Protein AF-A0A401IB96-F1 (afdb_monomer_lite)

Sequence (78 aa):
MFAMQPTALPEGRLGGVTMRACELPAASARFDLTLFAEGGEHPGESLRLELEYATALFERQTAERMLAHYARLLEAIA

Radius of gyration: 15.77 Å; chains: 1; bounding box: 43×27×35 Å

pLDDT: mean 87.82, std 9.41, range [66.44, 98.31]

Secondary structure (DSSP, 8-state):
-EEEE-S-PPPEEETTEEE---PPPPSS-SSSEEEEEE--SSTTPPPEEEEEE-TTT--HHHHHHHHHHHHHHHHHH-

Structure (mmCIF, N/CA/C/O backbone):
data_AF-A0A401IB96-F1
#
_entry.id   AF-A0A401IB96-F1
#
loop_
_atom_site.group_PDB
_atom_site.id
_atom_site.type_symbol
_atom_site.label_atom_id
_atom_site.label_alt_id
_atom_site.label_comp_id
_atom_site.label_asym_id
_atom_site.label_entity_id
_atom_site.label_seq_id
_atom_site.pdbx_PDB_ins_code
_atom_site.Cartn_x
_atom_site.Cartn_y
_atom_site.Cartn_z
_atom_site.occupancy
_atom_site.B_iso_or_equiv
_atom_site.auth_seq_id
_atom_site.auth_comp_id
_atom_site.auth_asym_id
_atom_site.auth_atom_id
_atom_site.pdbx_PDB_model_num
ATOM 1 N N . MET A 1 1 ? -6.874 5.181 -3.239 1.00 92.69 1 MET A N 1
ATOM 2 C CA . MET A 1 1 ? -5.800 6.139 -3.577 1.00 92.69 1 MET A CA 1
ATOM 3 C C . MET A 1 1 ? -4.584 5.347 -4.049 1.00 92.69 1 MET A C 1
ATOM 5 O O . MET A 1 1 ? -4.420 4.220 -3.602 1.00 92.69 1 MET A O 1
ATOM 9 N N . PHE A 1 2 ? -3.800 5.874 -4.989 1.00 93.75 2 PHE A N 1
ATOM 10 C CA . PHE A 1 2 ? -2.543 5.258 -5.430 1.00 93.75 2 PHE A CA 1
ATOM 11 C C . PHE A 1 2 ? -1.387 6.193 -5.081 1.00 93.75 2 PHE A C 1
ATOM 13 O O . PHE A 1 2 ? -1.465 7.384 -5.394 1.00 93.75 2 PHE A O 1
ATOM 20 N N . ALA A 1 3 ? -0.341 5.657 -4.458 1.00 91.69 3 ALA A N 1
ATOM 21 C CA . ALA A 1 3 ? 0.839 6.413 -4.066 1.00 91.69 3 ALA A CA 1
ATOM 22 C C . ALA A 1 3 ? 2.111 5.690 -4.512 1.00 91.69 3 ALA A C 1
ATOM 24 O O . ALA A 1 3 ? 2.370 4.563 -4.103 1.00 91.69 3 ALA A O 1
ATOM 25 N N . MET A 1 4 ? 2.921 6.377 -5.316 1.00 89.69 4 MET A N 1
ATOM 26 C CA . MET A 1 4 ? 4.279 5.951 -5.632 1.00 89.69 4 MET A CA 1
ATOM 27 C C . MET A 1 4 ? 5.217 6.492 -4.552 1.00 89.69 4 MET A C 1
ATOM 29 O O . MET A 1 4 ? 5.356 7.711 -4.416 1.00 89.69 4 MET A O 1
ATOM 33 N N . GLN A 1 5 ? 5.811 5.608 -3.758 1.00 81.94 5 GLN A N 1
ATOM 34 C CA . GLN A 1 5 ? 6.743 5.984 -2.705 1.00 81.94 5 GLN A CA 1
ATOM 35 C C . GLN A 1 5 ? 8.177 6.115 -3.246 1.00 81.94 5 GLN A C 1
ATOM 37 O O . GLN A 1 5 ? 8.553 5.415 -4.192 1.00 81.94 5 GLN A O 1
ATOM 42 N N . PRO A 1 6 ? 8.991 7.014 -2.670 1.00 73.38 6 PRO A N 1
ATOM 43 C CA . PRO A 1 6 ? 10.408 7.093 -2.997 1.00 73.38 6 PRO A CA 1
ATOM 44 C C . PRO A 1 6 ? 11.147 5.830 -2.530 1.00 73.38 6 PRO A C 1
ATOM 46 O O . PRO A 1 6 ? 10.964 5.379 -1.405 1.00 73.38 6 PRO A O 1
ATOM 49 N N . THR A 1 7 ? 12.031 5.304 -3.379 1.00 66.50 7 THR A N 1
ATOM 50 C CA . THR A 1 7 ? 12.783 4.049 -3.174 1.00 66.50 7 THR A CA 1
ATOM 51 C C . THR A 1 7 ? 13.727 4.072 -1.966 1.00 66.50 7 THR A C 1
ATOM 53 O O . THR A 1 7 ? 14.082 3.026 -1.427 1.00 66.50 7 THR A O 1
ATOM 56 N N . ALA A 1 8 ? 14.140 5.262 -1.522 1.00 68.75 8 ALA A N 1
ATOM 57 C CA . ALA A 1 8 ? 15.073 5.432 -0.419 1.00 68.75 8 ALA A CA 1
ATOM 58 C C . ALA A 1 8 ? 14.528 6.417 0.615 1.00 68.75 8 ALA A C 1
ATOM 60 O O . ALA A 1 8 ? 14.288 7.594 0.330 1.00 68.75 8 ALA A O 1
ATOM 61 N N . LEU A 1 9 ? 14.402 5.941 1.853 1.00 66.44 9 LEU A N 1
ATOM 62 C CA . LEU A 1 9 ? 14.228 6.818 2.998 1.00 66.44 9 LEU A CA 1
ATOM 63 C C . LEU A 1 9 ? 15.572 7.500 3.305 1.00 66.44 9 LEU A C 1
ATOM 65 O O . LEU A 1 9 ? 16.590 6.812 3.420 1.00 66.44 9 LEU A O 1
ATOM 69 N N . PRO A 1 10 ? 15.608 8.834 3.452 1.00 66.75 10 PRO A N 1
ATOM 70 C CA . PRO A 1 10 ? 16.855 9.552 3.671 1.00 66.75 10 PRO A CA 1
ATOM 71 C C . PRO A 1 10 ? 17.514 9.130 4.990 1.00 66.75 10 PRO A C 1
ATOM 73 O O . PRO A 1 10 ? 16.872 9.094 6.043 1.00 66.75 10 PRO A O 1
ATOM 76 N N . GLU A 1 11 ? 18.816 8.843 4.946 1.00 73.88 11 GLU A N 1
ATOM 77 C CA . GLU A 1 11 ? 19.622 8.690 6.156 1.00 73.88 11 GLU A CA 1
ATOM 78 C C . GLU A 1 11 ? 19.857 10.064 6.790 1.00 73.88 11 GLU A C 1
ATOM 80 O O . GLU A 1 11 ? 20.422 10.976 6.180 1.00 73.88 11 GLU A O 1
ATOM 85 N N . GLY A 1 12 ? 19.423 10.216 8.038 1.00 79.88 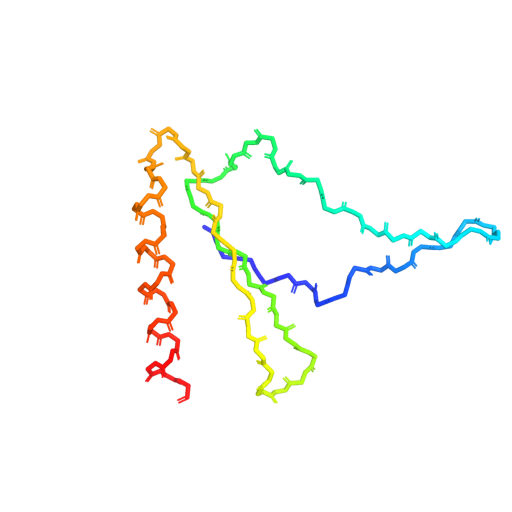12 GLY A N 1
ATOM 86 C CA . GLY A 1 12 ? 19.720 11.395 8.840 1.00 79.88 12 GLY A CA 1
ATOM 87 C C . GLY A 1 12 ? 21.057 11.232 9.557 1.00 79.88 12 GLY A C 1
ATOM 88 O O . GLY A 1 12 ? 21.413 10.134 9.981 1.00 79.88 12 GLY A O 1
ATOM 89 N N . ARG A 1 13 ? 21.795 12.325 9.762 1.00 86.19 13 ARG A N 1
ATOM 90 C CA . ARG A 1 13 ? 22.905 12.357 10.726 1.00 86.19 13 ARG A CA 1
ATOM 91 C C . ARG A 1 13 ? 22.620 13.387 11.799 1.00 86.19 13 ARG A C 1
ATOM 93 O O . ARG A 1 13 ? 22.275 14.525 11.486 1.00 86.19 13 ARG A O 1
ATOM 100 N N . LEU A 1 14 ? 22.824 12.997 13.051 1.00 86.12 14 LEU A N 1
ATOM 101 C CA . LEU A 1 14 ? 22.761 13.892 14.199 1.00 86.12 14 LEU A CA 1
ATOM 102 C C . LEU A 1 14 ? 24.061 13.750 14.995 1.00 86.12 14 LEU A C 1
ATOM 104 O O . LEU A 1 14 ? 24.258 12.790 15.739 1.00 86.12 14 LEU A O 1
ATOM 108 N N . GLY A 1 15 ? 24.987 14.690 14.790 1.00 88.69 15 GLY A N 1
ATOM 109 C CA . GLY A 1 15 ? 26.345 14.581 15.326 1.00 88.69 15 GLY A CA 1
ATOM 110 C C . GLY A 1 15 ? 27.055 13.326 14.803 1.00 88.69 15 GLY A C 1
ATOM 111 O O . GLY A 1 15 ? 27.202 13.158 13.594 1.00 88.69 15 GLY A O 1
ATOM 112 N N . GLY A 1 16 ? 27.485 12.447 15.716 1.00 91.00 16 GLY A N 1
ATOM 113 C CA . GLY A 1 16 ? 28.136 11.166 15.403 1.00 91.00 16 GLY A CA 1
ATOM 114 C C . GLY A 1 16 ? 27.188 9.971 15.241 1.00 91.00 16 GLY A C 1
ATOM 115 O O . GLY A 1 16 ? 27.665 8.845 15.131 1.00 91.00 16 GLY A O 1
ATOM 116 N N . VAL A 1 17 ? 25.867 10.186 15.264 1.00 91.94 17 VAL A N 1
ATOM 117 C CA . VAL A 1 17 ? 24.859 9.118 15.180 1.00 91.94 17 VAL A CA 1
ATOM 118 C C . VAL A 1 17 ? 24.192 9.127 13.805 1.00 91.94 17 VAL A C 1
ATOM 120 O O . VAL A 1 17 ? 23.700 10.163 13.350 1.00 91.94 17 VAL A O 1
ATOM 123 N N . THR A 1 18 ? 24.143 7.958 13.164 1.00 89.56 18 THR A N 1
ATOM 124 C CA . THR A 1 18 ? 23.363 7.729 11.941 1.00 89.56 18 THR A CA 1
ATOM 125 C C . THR A 1 18 ? 21.939 7.328 12.311 1.00 89.56 18 THR A C 1
ATOM 127 O O . THR A 1 18 ? 21.725 6.430 13.124 1.00 89.56 18 THR A O 1
ATOM 130 N N . MET A 1 19 ? 20.963 7.992 11.701 1.00 86.88 19 MET A N 1
ATOM 131 C CA . MET A 1 19 ? 19.538 7.739 11.863 1.00 86.88 19 MET A CA 1
ATOM 132 C C . M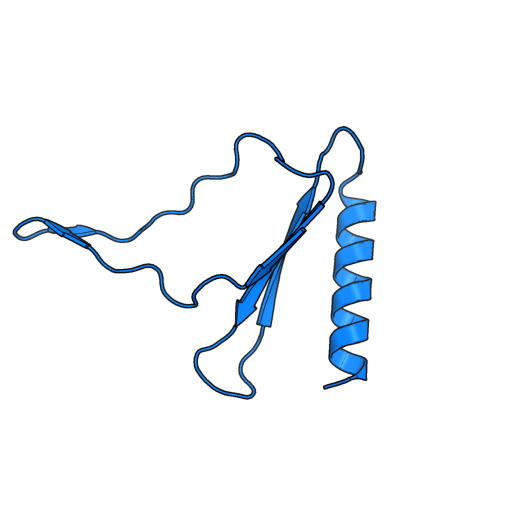ET A 1 19 ? 18.990 7.140 10.573 1.00 86.88 19 MET A C 1
ATOM 134 O O . MET A 1 19 ? 19.210 7.677 9.488 1.00 86.88 19 MET A O 1
ATOM 138 N N . ARG A 1 20 ? 18.227 6.057 10.697 1.00 82.25 20 ARG A N 1
ATOM 139 C CA . ARG A 1 20 ? 17.417 5.518 9.604 1.00 82.25 20 ARG A CA 1
ATOM 140 C C . ARG A 1 20 ? 15.956 5.766 9.915 1.00 82.25 20 ARG A C 1
ATOM 142 O O . ARG A 1 20 ? 15.540 5.622 11.065 1.00 82.25 20 ARG A O 1
ATOM 149 N N . ALA A 1 21 ? 15.193 6.145 8.897 1.00 76.56 21 ALA A N 1
ATOM 150 C CA . ALA A 1 21 ? 13.752 6.214 9.042 1.00 76.56 21 ALA A CA 1
ATOM 151 C C . ALA A 1 21 ? 13.204 4.816 9.364 1.00 76.56 21 ALA A C 1
ATOM 153 O O . ALA A 1 21 ? 13.681 3.806 8.842 1.00 76.56 21 ALA A O 1
ATOM 154 N N . CYS A 1 22 ? 12.223 4.787 10.254 1.00 76.25 22 CYS A N 1
ATOM 155 C CA . CYS A 1 22 ? 11.478 3.598 10.619 1.00 76.25 22 CYS A CA 1
ATOM 156 C C . CYS A 1 22 ? 10.026 3.865 10.256 1.00 76.25 22 CYS A C 1
ATOM 158 O O . CYS A 1 22 ? 9.480 4.904 10.642 1.00 76.25 22 CYS A O 1
ATOM 160 N N . GLU A 1 23 ? 9.421 2.957 9.503 1.00 72.31 23 GLU A N 1
ATOM 161 C CA . GLU A 1 23 ? 8.006 3.062 9.199 1.00 72.31 23 GLU A CA 1
ATOM 162 C C . GLU A 1 23 ? 7.190 2.712 10.436 1.00 72.31 23 GLU A C 1
ATOM 164 O O . GLU A 1 23 ? 7.376 1.672 11.072 1.00 72.31 23 GLU A O 1
ATOM 169 N N . LEU A 1 24 ? 6.292 3.623 10.797 1.00 73.06 24 LEU A N 1
ATOM 170 C CA . LEU A 1 24 ? 5.301 3.377 11.827 1.00 73.06 24 LEU A CA 1
ATOM 171 C C . LEU A 1 24 ? 4.040 2.858 11.140 1.00 73.06 24 LEU A C 1
ATOM 173 O O . LEU A 1 24 ? 3.585 3.497 10.188 1.00 73.06 24 LEU A O 1
ATOM 177 N N . PRO A 1 25 ? 3.443 1.756 11.626 1.00 69.81 25 PRO A N 1
ATOM 178 C CA . PRO A 1 25 ? 2.158 1.304 11.121 1.00 69.81 25 PRO A CA 1
ATOM 179 C C . PRO A 1 25 ? 1.145 2.447 11.181 1.00 69.81 25 PRO A C 1
ATOM 181 O O . PRO A 1 25 ? 1.043 3.140 12.202 1.00 69.81 25 PRO A O 1
ATOM 184 N N . ALA A 1 26 ? 0.387 2.644 10.103 1.00 71.06 26 ALA A N 1
ATOM 185 C CA . ALA A 1 26 ? -0.711 3.594 10.118 1.00 71.06 26 ALA A CA 1
ATOM 186 C C . ALA A 1 26 ? -1.698 3.208 11.231 1.00 71.06 26 ALA A C 1
ATOM 188 O O . ALA A 1 26 ? -2.148 2.067 11.322 1.00 71.06 26 ALA A O 1
ATOM 189 N N . ALA A 1 27 ? -2.039 4.167 12.096 1.00 75.44 27 ALA A N 1
ATOM 190 C CA . ALA A 1 27 ? -2.979 3.926 13.191 1.00 75.44 27 ALA A CA 1
ATOM 191 C C . ALA A 1 27 ? -4.394 3.597 12.675 1.00 75.44 27 ALA A C 1
ATOM 193 O O . ALA A 1 27 ? -5.145 2.876 13.330 1.00 75.44 27 ALA A O 1
ATOM 194 N N . SER A 1 28 ? -4.755 4.128 11.504 1.00 85.38 28 SER A N 1
ATOM 195 C CA . SER A 1 28 ? -5.993 3.831 10.790 1.00 85.38 28 SER A CA 1
ATOM 196 C C . SER A 1 28 ? -5.865 4.170 9.304 1.00 85.38 28 SER A C 1
ATOM 198 O O . SER A 1 28 ? -5.125 5.082 8.926 1.00 85.38 28 SER A O 1
ATOM 200 N N . ALA A 1 29 ? -6.635 3.466 8.470 1.00 90.19 29 ALA A N 1
ATOM 201 C CA . ALA A 1 29 ? -6.736 3.772 7.049 1.00 90.19 29 ALA A CA 1
ATOM 202 C C . ALA A 1 29 ? -7.423 5.133 6.848 1.00 90.19 29 ALA A C 1
ATOM 204 O O . ALA A 1 29 ? -8.516 5.377 7.368 1.00 90.19 29 ALA A O 1
ATOM 205 N N . ARG A 1 30 ? -6.778 6.034 6.098 1.00 89.75 30 ARG A N 1
ATOM 206 C CA . ARG A 1 30 ? -7.313 7.386 5.814 1.00 89.75 30 ARG A CA 1
ATOM 207 C C . ARG A 1 30 ? -8.271 7.406 4.624 1.00 89.75 30 ARG A C 1
ATOM 209 O O . ARG A 1 30 ? -9.043 8.349 4.476 1.00 89.75 30 ARG A O 1
ATOM 216 N N . PHE A 1 31 ? -8.194 6.377 3.789 1.00 93.38 31 PHE A N 1
ATOM 217 C CA . PHE A 1 31 ? -9.060 6.118 2.647 1.00 93.38 31 PHE A CA 1
ATOM 218 C C . PHE A 1 31 ? -9.562 4.677 2.726 1.00 93.38 31 PHE A C 1
ATOM 220 O O . PHE A 1 31 ? -8.941 3.844 3.383 1.00 93.38 31 PHE A O 1
ATOM 227 N N . ASP A 1 32 ? -10.637 4.365 2.002 1.00 95.75 32 ASP A N 1
ATOM 228 C CA . ASP A 1 32 ? -11.184 3.004 1.957 1.00 95.75 32 ASP A CA 1
ATOM 229 C C . ASP A 1 32 ? -10.1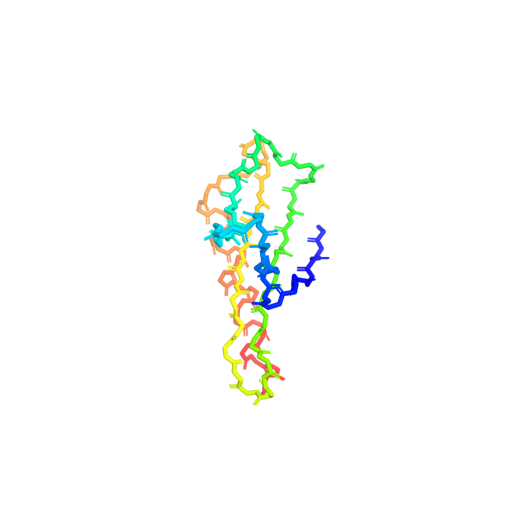38 1.977 1.489 1.00 95.75 32 ASP A C 1
ATOM 231 O O . ASP A 1 32 ? -10.048 0.884 2.047 1.00 95.75 32 ASP A O 1
ATOM 235 N N . LEU A 1 33 ? -9.330 2.357 0.490 1.00 95.06 33 LEU A N 1
ATOM 236 C CA . LEU A 1 33 ? -8.203 1.598 -0.054 1.00 95.06 33 LEU A CA 1
ATOM 237 C C . LEU A 1 33 ? -7.063 2.551 -0.436 1.00 95.06 33 LEU A C 1
ATOM 239 O O . LEU A 1 33 ? -7.298 3.548 -1.135 1.00 95.06 33 LEU A O 1
ATOM 243 N N . THR A 1 34 ? -5.829 2.199 -0.085 1.00 95.31 34 THR A N 1
ATOM 244 C CA . THR A 1 34 ? -4.607 2.860 -0.558 1.00 95.31 34 THR A CA 1
ATOM 245 C C . THR A 1 34 ? -3.617 1.813 -1.055 1.00 95.31 34 THR A C 1
ATOM 247 O O . THR A 1 34 ? -3.216 0.942 -0.293 1.00 95.31 34 THR A O 1
ATOM 250 N N . LEU A 1 35 ? -3.228 1.893 -2.330 1.00 95.06 35 LEU A N 1
ATOM 251 C CA . LEU A 1 35 ? -2.160 1.070 -2.893 1.00 95.06 35 LEU A CA 1
ATOM 252 C C . LEU A 1 35 ? -0.868 1.887 -2.907 1.00 95.06 35 LEU A C 1
ATOM 254 O O . LEU A 1 35 ? -0.766 2.875 -3.642 1.00 95.06 35 LEU A O 1
ATOM 258 N N . PHE A 1 36 ? 0.093 1.466 -2.098 1.00 92.81 36 PHE A N 1
ATOM 259 C CA . PHE A 1 36 ? 1.457 1.958 -2.136 1.00 92.81 36 PHE A CA 1
ATOM 260 C C . PHE A 1 36 ? 2.265 1.103 -3.102 1.00 92.81 36 PHE A C 1
ATOM 262 O O . PHE A 1 36 ? 2.185 -0.126 -3.082 1.00 92.81 36 PHE A O 1
ATOM 269 N N . ALA A 1 37 ? 3.020 1.765 -3.963 1.00 92.06 37 ALA A N 1
ATOM 270 C CA . ALA A 1 37 ? 3.975 1.136 -4.850 1.00 92.06 37 ALA A CA 1
ATOM 271 C C . ALA A 1 37 ? 5.367 1.680 -4.537 1.00 92.06 37 ALA A C 1
ATOM 273 O O . ALA A 1 37 ? 5.523 2.884 -4.352 1.00 92.06 37 ALA A O 1
ATOM 274 N N . GLU A 1 38 ? 6.363 0.803 -4.516 1.00 89.62 38 GLU A N 1
ATOM 275 C CA . GLU A 1 38 ? 7.782 1.112 -4.336 1.00 89.62 38 GLU A CA 1
ATOM 276 C C . GLU A 1 38 ? 8.565 0.418 -5.449 1.00 89.62 38 GLU A C 1
ATOM 278 O O . GLU A 1 38 ? 8.555 -0.809 -5.565 1.00 89.62 38 GLU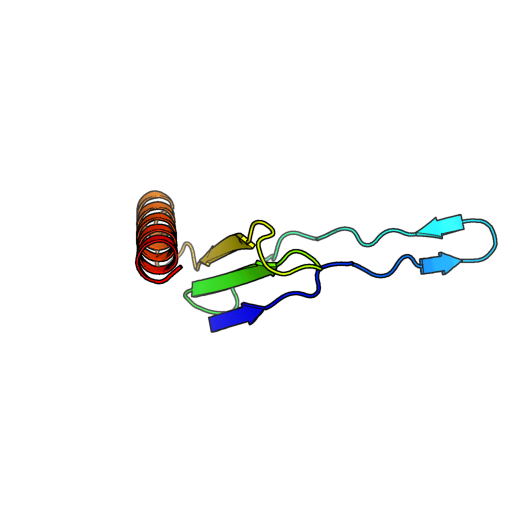 A O 1
ATOM 283 N N . GLY A 1 39 ? 9.193 1.209 -6.315 1.00 86.06 39 GLY A N 1
ATOM 284 C CA . GLY A 1 39 ? 9.954 0.721 -7.459 1.00 86.06 39 GLY A CA 1
ATOM 285 C C . GLY A 1 39 ? 11.440 0.737 -7.164 1.00 86.06 39 GLY A C 1
ATOM 286 O O . GLY A 1 39 ? 11.905 1.568 -6.386 1.00 86.06 39 GLY A O 1
ATOM 287 N N . GLY A 1 40 ? 12.173 -0.159 -7.814 1.00 77.75 40 GLY A N 1
ATOM 288 C CA . GLY A 1 40 ? 13.626 -0.102 -7.856 1.00 77.75 40 GLY A CA 1
ATOM 289 C C . GLY A 1 40 ? 14.159 1.150 -8.564 1.00 77.75 40 GLY A C 1
ATOM 290 O O . GLY A 1 40 ? 13.419 1.863 -9.246 1.00 77.75 40 GLY A O 1
ATOM 291 N N . GLU A 1 41 ? 15.449 1.435 -8.395 1.00 73.19 41 GLU A N 1
ATOM 292 C CA . GLU A 1 41 ? 16.084 2.638 -8.961 1.00 73.19 41 GLU A CA 1
ATOM 293 C C . GLU A 1 41 ? 16.323 2.515 -10.476 1.00 73.19 41 GLU A C 1
ATOM 295 O O . GLU A 1 41 ? 16.540 3.519 -11.165 1.00 73.19 41 GLU A O 1
ATOM 300 N N . HIS A 1 42 ? 16.265 1.292 -11.014 1.00 78.75 42 HIS A N 1
ATOM 301 C CA . HIS A 1 42 ? 16.523 1.012 -12.422 1.00 78.75 42 HIS A CA 1
ATOM 302 C C . HIS A 1 42 ? 15.348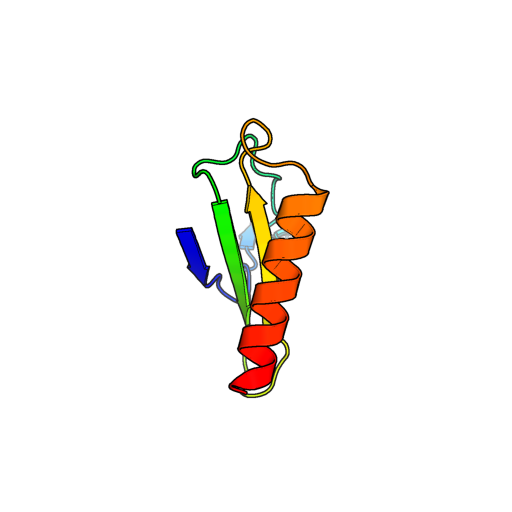 0.322 -13.136 1.00 78.75 42 HIS A C 1
ATOM 304 O O . HIS A 1 42 ? 14.597 -0.447 -12.529 1.00 78.75 42 HIS A O 1
ATOM 310 N N . PRO A 1 43 ? 15.185 0.557 -14.456 1.00 76.38 43 PRO A N 1
ATOM 311 C CA . PRO A 1 43 ? 14.195 -0.150 -15.260 1.00 76.38 43 PRO A CA 1
ATOM 312 C C . PRO A 1 43 ? 14.397 -1.668 -15.196 1.00 76.38 43 PRO A C 1
ATOM 314 O O . PRO A 1 43 ? 15.513 -2.157 -15.360 1.00 76.38 43 PRO A O 1
ATOM 317 N N . GLY A 1 44 ? 13.305 -2.411 -15.013 1.00 76.38 44 GLY A N 1
ATOM 318 C CA . GLY A 1 44 ? 13.326 -3.875 -14.928 1.00 76.38 44 GLY A CA 1
ATOM 319 C C . GLY A 1 44 ? 13.547 -4.432 -13.519 1.00 76.38 44 GLY A C 1
ATOM 320 O O . GLY A 1 44 ? 13.499 -5.648 -13.342 1.00 76.38 44 GLY A O 1
ATOM 321 N N . GLU A 1 45 ? 13.748 -3.577 -12.513 1.00 83.56 45 GLU A N 1
ATOM 322 C CA . GLU A 1 45 ? 13.729 -3.997 -11.112 1.00 83.56 45 GLU A CA 1
ATOM 323 C C . GLU A 1 45 ? 12.300 -4.283 -10.624 1.00 83.56 45 GLU A C 1
ATOM 325 O O . GLU A 1 45 ? 11.309 -3.789 -11.167 1.00 83.56 45 GLU A O 1
ATOM 330 N N . SER A 1 46 ? 12.186 -5.115 -9.588 1.00 84.38 46 SER A N 1
ATOM 331 C CA . SER A 1 46 ? 10.895 -5.522 -9.030 1.00 84.38 46 SER A CA 1
ATOM 332 C C . SER A 1 46 ? 10.139 -4.347 -8.410 1.00 84.38 46 SER A C 1
ATOM 334 O O . SER A 1 46 ? 10.728 -3.537 -7.695 1.00 84.38 46 SER A O 1
ATOM 336 N N . LEU A 1 47 ? 8.819 -4.324 -8.595 1.00 88.00 47 LEU A N 1
ATOM 337 C CA . LEU A 1 47 ? 7.912 -3.416 -7.898 1.00 88.00 47 LEU A CA 1
ATOM 338 C C . LEU A 1 47 ? 7.396 -4.085 -6.616 1.00 88.00 47 LEU A C 1
ATOM 340 O O . LEU A 1 47 ? 6.798 -5.162 -6.672 1.00 88.00 47 LEU A O 1
ATOM 344 N N . ARG A 1 48 ? 7.590 -3.446 -5.463 1.00 90.19 48 ARG A N 1
ATOM 345 C CA . ARG A 1 48 ? 6.913 -3.813 -4.216 1.00 90.19 48 ARG A CA 1
ATOM 346 C C . ARG A 1 48 ? 5.571 -3.088 -4.159 1.00 90.19 48 ARG A C 1
ATOM 348 O O . ARG A 1 48 ? 5.489 -1.901 -4.457 1.00 90.19 48 ARG A O 1
ATOM 355 N N . LEU A 1 49 ? 4.525 -3.814 -3.777 1.00 92.75 49 LEU A N 1
ATOM 356 C CA . LEU A 1 49 ? 3.179 -3.279 -3.610 1.00 92.75 49 LEU A CA 1
ATOM 357 C C . LEU A 1 49 ? 2.661 -3.576 -2.205 1.00 92.75 49 LEU A C 1
ATOM 359 O O . LEU A 1 49 ? 2.762 -4.712 -1.739 1.00 92.75 49 LEU A O 1
ATOM 363 N N . GLU A 1 50 ? 2.039 -2.583 -1.582 1.00 93.00 50 GLU A N 1
ATOM 364 C CA . GLU A 1 50 ? 1.356 -2.717 -0.298 1.00 93.00 50 GLU A CA 1
ATOM 365 C C . GLU A 1 50 ? -0.058 -2.142 -0.391 1.00 93.00 50 GLU A C 1
ATOM 367 O O . GLU A 1 50 ? -0.266 -1.039 -0.894 1.00 93.00 50 GLU A O 1
ATOM 372 N N . LEU A 1 51 ? -1.046 -2.904 0.084 1.00 94.88 51 LEU A N 1
ATOM 373 C CA . LEU A 1 51 ? -2.442 -2.481 0.106 1.00 94.88 51 LEU A CA 1
ATOM 374 C C . LEU A 1 51 ? -2.890 -2.218 1.544 1.00 94.88 51 LEU A C 1
ATOM 376 O O . LEU A 1 51 ? -3.121 -3.152 2.313 1.00 94.88 51 LEU A O 1
ATOM 380 N N . GLU A 1 52 ? -3.084 -0.945 1.867 1.00 94.75 52 GLU A N 1
ATOM 381 C CA . GLU A 1 52 ? -3.790 -0.504 3.066 1.00 94.75 52 GLU A CA 1
ATOM 382 C C . GLU A 1 52 ? -5.295 -0.443 2.773 1.00 94.75 52 GLU A C 1
ATOM 384 O O . GLU A 1 52 ? -5.721 -0.003 1.700 1.00 94.75 52 GLU A O 1
ATOM 389 N N . TYR A 1 53 ? -6.118 -0.878 3.726 1.00 95.38 53 TYR A N 1
ATOM 390 C CA . TYR A 1 53 ? -7.570 -0.894 3.578 1.00 95.38 53 TYR A CA 1
ATOM 391 C C . TYR A 1 53 ? -8.292 -0.640 4.900 1.00 95.38 53 TYR A C 1
ATOM 393 O O . TYR A 1 53 ? -7.821 -1.007 5.979 1.00 95.38 53 TYR A O 1
ATOM 401 N N . ALA A 1 54 ? -9.479 -0.043 4.810 1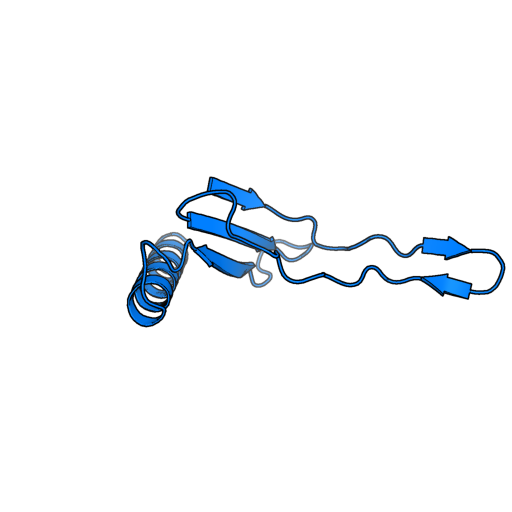.00 95.81 54 ALA A N 1
ATOM 402 C CA . ALA A 1 54 ? -10.365 0.116 5.953 1.00 95.81 54 ALA A CA 1
ATOM 403 C C . ALA A 1 54 ? -10.958 -1.245 6.355 1.00 95.81 54 ALA A C 1
ATOM 405 O O . ALA A 1 54 ? -11.811 -1.799 5.659 1.00 95.81 54 ALA A O 1
ATOM 406 N N . THR A 1 55 ? -10.554 -1.773 7.512 1.00 94.94 55 THR A N 1
ATOM 407 C CA . THR A 1 55 ? -11.045 -3.065 8.038 1.00 94.94 55 THR A CA 1
ATOM 408 C C . THR A 1 55 ? -12.534 -3.057 8.389 1.00 94.94 55 THR A C 1
ATOM 410 O O . THR A 1 55 ? -13.150 -4.112 8.485 1.00 94.94 55 THR A O 1
ATOM 413 N N . ALA A 1 56 ? -13.134 -1.872 8.534 1.00 95.75 56 ALA A N 1
ATOM 414 C CA . ALA A 1 56 ? -14.580 -1.710 8.663 1.00 95.75 56 ALA A CA 1
ATOM 415 C C . ALA A 1 56 ? -15.344 -2.018 7.359 1.00 95.75 56 ALA A C 1
ATOM 417 O O . ALA A 1 56 ? -16.546 -2.261 7.409 1.00 95.75 56 ALA A O 1
ATOM 418 N N . LEU A 1 57 ? -14.664 -1.986 6.205 1.00 97.12 57 LEU A N 1
ATOM 419 C CA . LEU A 1 57 ? -15.260 -2.181 4.878 1.00 97.12 57 LEU A CA 1
ATOM 420 C C . LEU A 1 57 ? -14.780 -3.462 4.191 1.00 97.12 57 LEU A C 1
ATOM 422 O O . LEU A 1 57 ? -15.523 -4.043 3.400 1.00 97.12 57 LEU A O 1
ATOM 426 N N . PHE A 1 58 ? -13.552 -3.906 4.475 1.00 97.19 58 PHE A N 1
ATOM 427 C CA . PHE A 1 58 ? -12.946 -5.044 3.794 1.00 97.19 58 PHE A CA 1
ATOM 428 C C . PHE A 1 58 ? -12.330 -6.045 4.763 1.00 97.19 58 PHE A C 1
ATOM 430 O O . PHE A 1 58 ? -11.582 -5.700 5.677 1.00 97.19 58 PHE A O 1
ATOM 437 N N . GLU A 1 59 ? -12.581 -7.319 4.481 1.00 97.88 59 GLU A N 1
ATOM 438 C CA . GLU A 1 59 ? -11.851 -8.422 5.086 1.00 97.88 59 GLU A CA 1
ATOM 439 C C . GLU A 1 59 ? -10.508 -8.639 4.388 1.00 97.88 59 GLU A C 1
ATOM 441 O O . GLU A 1 59 ? -10.373 -8.452 3.172 1.00 97.88 59 GLU A O 1
ATOM 446 N N . ARG A 1 60 ? -9.538 -9.151 5.148 1.00 96.88 60 ARG A N 1
ATOM 447 C CA . ARG A 1 60 ? -8.186 -9.451 4.667 1.00 96.88 60 ARG A CA 1
ATOM 448 C C . ARG A 1 60 ? -8.168 -10.272 3.378 1.00 96.88 60 ARG A C 1
ATOM 450 O O . ARG A 1 60 ? -7.468 -9.908 2.441 1.00 96.88 60 ARG A O 1
ATOM 457 N N . GLN A 1 61 ? -8.972 -11.332 3.297 1.00 98.31 61 GLN A N 1
ATOM 458 C CA . GLN A 1 61 ? -9.018 -12.197 2.113 1.00 98.31 61 GLN A CA 1
ATOM 459 C C . GLN A 1 61 ? -9.465 -11.436 0.852 1.00 98.31 61 GLN A C 1
ATOM 461 O O . GLN A 1 61 ? -9.010 -11.718 -0.259 1.00 98.31 61 GLN A O 1
ATOM 466 N N . THR A 1 62 ? -10.363 -10.461 1.007 1.00 98.06 62 THR A N 1
ATOM 467 C CA . THR A 1 62 ? -10.823 -9.631 -0.110 1.00 98.06 62 THR A CA 1
ATOM 468 C C . THR A 1 62 ? -9.721 -8.681 -0.569 1.00 98.06 62 THR A C 1
ATOM 470 O O . THR A 1 62 ? -9.480 -8.595 -1.774 1.00 98.06 62 THR A O 1
ATOM 473 N N . ALA A 1 63 ? -9.010 -8.044 0.364 1.00 97.44 63 ALA A N 1
ATOM 474 C CA . ALA A 1 63 ? -7.863 -7.192 0.053 1.00 97.44 63 ALA A CA 1
ATOM 475 C C . ALA A 1 63 ? -6.729 -7.978 -0.639 1.00 97.44 63 ALA A C 1
ATOM 477 O O . ALA A 1 63 ? -6.218 -7.550 -1.672 1.00 97.44 63 ALA A O 1
ATOM 478 N N . GLU A 1 64 ? -6.402 -9.177 -0.149 1.00 97.88 64 GLU A N 1
ATOM 479 C CA . GLU A 1 64 ? -5.404 -10.067 -0.765 1.00 97.88 64 GLU A CA 1
ATOM 480 C C . GLU A 1 64 ? -5.785 -10.446 -2.204 1.00 97.88 64 GLU A C 1
ATOM 482 O O . GLU A 1 64 ? -4.951 -10.393 -3.111 1.00 97.88 64 GLU A O 1
ATOM 487 N N . ARG A 1 65 ? -7.064 -10.764 -2.451 1.00 98.25 65 ARG A N 1
ATOM 488 C CA . ARG A 1 65 ? -7.561 -11.054 -3.804 1.00 98.25 65 ARG A CA 1
ATOM 489 C C . ARG A 1 65 ? -7.455 -9.838 -4.728 1.00 98.25 65 ARG A C 1
ATOM 491 O O . ARG A 1 65 ? -7.076 -10.000 -5.886 1.00 98.25 65 ARG A O 1
ATOM 498 N N . MET A 1 66 ? -7.773 -8.638 -4.240 1.00 97.62 66 MET A N 1
ATOM 499 C CA . MET A 1 66 ? -7.626 -7.398 -5.014 1.00 97.62 66 MET A CA 1
ATOM 500 C C . MET A 1 66 ? -6.166 -7.149 -5.403 1.00 97.62 66 MET A C 1
ATOM 502 O O . MET A 1 66 ? -5.888 -6.891 -6.575 1.00 97.62 66 MET A O 1
ATOM 506 N N . LEU A 1 67 ? -5.239 -7.286 -4.452 1.00 97.00 67 LEU A N 1
ATOM 507 C CA . LEU A 1 67 ? -3.809 -7.110 -4.703 1.00 97.00 67 LEU A CA 1
ATOM 508 C C . LEU A 1 67 ? -3.283 -8.138 -5.719 1.00 97.00 67 LEU A C 1
ATOM 510 O O . LEU A 1 67 ? -2.577 -7.769 -6.656 1.00 97.00 67 LEU A O 1
ATOM 514 N N . ALA A 1 68 ? -3.698 -9.404 -5.604 1.00 97.12 68 ALA A N 1
ATOM 515 C CA . ALA A 1 68 ? -3.336 -10.451 -6.561 1.00 97.12 68 ALA A CA 1
ATOM 516 C C . ALA A 1 68 ? -3.884 -10.184 -7.975 1.00 97.12 68 ALA A C 1
ATOM 518 O O . ALA A 1 68 ? -3.206 -10.446 -8.968 1.00 97.12 68 ALA A O 1
ATOM 519 N N . HIS A 1 69 ? -5.106 -9.656 -8.094 1.00 97.31 69 HIS A N 1
ATOM 520 C CA . HIS A 1 69 ? -5.648 -9.249 -9.391 1.00 97.31 69 HIS A CA 1
ATOM 521 C C . HIS A 1 69 ? -4.849 -8.097 -10.001 1.00 97.31 69 HIS A C 1
ATOM 523 O O . HIS A 1 69 ? -4.567 -8.128 -11.195 1.00 97.31 69 HIS A O 1
ATOM 529 N N . TYR A 1 70 ? -4.460 -7.111 -9.192 1.00 96.00 70 TYR A N 1
ATOM 530 C CA . TYR A 1 70 ? -3.653 -5.992 -9.666 1.00 96.00 70 TYR A CA 1
ATOM 531 C C . TYR A 1 70 ? -2.274 -6.452 -10.156 1.00 96.00 70 TYR A C 1
ATOM 533 O O . TYR A 1 70 ? -1.871 -6.075 -11.252 1.00 96.00 70 TYR A O 1
ATOM 541 N N . ALA A 1 71 ? -1.604 -7.340 -9.414 1.00 93.94 71 ALA A N 1
ATOM 542 C CA . ALA A 1 71 ? -0.336 -7.934 -9.841 1.00 93.94 71 ALA A CA 1
ATOM 543 C C . ALA A 1 71 ? -0.455 -8.633 -11.209 1.00 93.94 71 ALA A C 1
ATOM 545 O O . ALA A 1 71 ? 0.337 -8.360 -12.106 1.00 93.94 71 ALA A O 1
ATOM 546 N N . ARG A 1 72 ? -1.508 -9.436 -11.422 1.00 96.25 72 ARG A N 1
ATOM 547 C CA . ARG A 1 72 ? -1.762 -10.080 -12.725 1.00 96.25 72 ARG A CA 1
ATOM 548 C C . ARG A 1 72 ? -1.988 -9.086 -13.862 1.00 96.25 72 ARG A C 1
ATOM 550 O O . ARG A 1 72 ? -1.602 -9.360 -14.992 1.00 96.25 72 ARG A O 1
ATOM 557 N N . LEU A 1 73 ? -2.647 -7.958 -13.591 1.00 95.81 73 LEU A N 1
ATOM 558 C CA . LEU A 1 73 ? -2.836 -6.915 -14.602 1.00 95.81 73 LEU A CA 1
ATOM 559 C C . LEU A 1 73 ? -1.503 -6.281 -14.999 1.00 95.81 73 LEU A C 1
ATOM 561 O O . LEU A 1 73 ? -1.294 -6.052 -16.185 1.00 95.81 73 LEU A O 1
ATOM 565 N N . LEU A 1 74 ? -0.612 -6.035 -14.034 1.00 92.75 74 LEU A N 1
ATOM 566 C CA . LEU A 1 74 ? 0.731 -5.523 -14.309 1.00 92.75 74 LEU A CA 1
ATOM 567 C C . LEU A 1 74 ? 1.557 -6.520 -15.128 1.00 92.75 74 LEU A C 1
ATOM 569 O O . LEU A 1 74 ? 2.166 -6.129 -16.115 1.00 92.75 74 LEU A O 1
ATOM 573 N N . GLU A 1 75 ? 1.524 -7.804 -14.768 1.00 91.75 75 GLU A N 1
ATOM 574 C CA . GLU A 1 75 ? 2.212 -8.872 -15.509 1.00 91.75 75 GLU A CA 1
ATOM 575 C C . GLU A 1 75 ? 1.726 -8.993 -16.960 1.00 91.75 75 GLU A C 1
ATOM 577 O O . GLU A 1 75 ? 2.508 -9.315 -17.847 1.00 91.75 75 GLU A O 1
ATOM 582 N N . ALA A 1 76 ? 0.444 -8.726 -17.220 1.00 96.00 76 ALA A N 1
ATOM 583 C CA . ALA A 1 76 ? -0.134 -8.820 -18.558 1.00 96.00 76 ALA A CA 1
ATOM 584 C C . ALA A 1 76 ? 0.249 -7.655 -19.492 1.00 96.00 76 ALA A C 1
ATOM 586 O O . ALA A 1 76 ? 0.064 -7.780 -20.703 1.00 96.00 76 ALA A O 1
ATOM 587 N N . ILE A 1 77 ? 0.723 -6.528 -18.947 1.00 91.94 77 ILE A N 1
ATOM 588 C CA . ILE A 1 77 ? 1.096 -5.325 -19.717 1.00 91.94 77 ILE A CA 1
ATOM 589 C C . ILE A 1 77 ? 2.599 -5.016 -19.679 1.00 91.94 77 ILE A C 1
ATOM 591 O O . ILE A 1 77 ? 3.010 -4.013 -20.266 1.00 91.94 77 ILE A O 1
ATOM 595 N N . ALA A 1 78 ? 3.377 -5.822 -18.953 1.00 79.06 78 ALA A N 1
ATOM 596 C CA . ALA A 1 78 ? 4.829 -5.709 -18.846 1.00 79.06 78 ALA A CA 1
ATOM 597 C C . ALA A 1 78 ? 5.550 -6.154 -20.128 1.00 79.06 78 ALA A C 1
ATOM 599 O O . ALA A 1 78 ? 5.024 -7.037 -20.846 1.00 79.06 78 ALA A O 1
#

Foldseek 3Di:
DEEEDEQAQDWDDDPPDIDGDDDDPDPFDPDQKYKYWYADPDPPGDIDIDIDHGPVNDDPVRSVVVVVVVVVVVVVVD